Protein AF-A0A0D8Y3D0-F1 (afdb_monomer_lite)

Structure (mmCIF, N/CA/C/O backbone):
data_AF-A0A0D8Y3D0-F1
#
_entry.id   AF-A0A0D8Y3D0-F1
#
loop_
_atom_site.group_PDB
_atom_site.id
_atom_site.type_symbol
_atom_site.label_atom_id
_atom_site.label_alt_id
_atom_site.label_comp_id
_atom_site.label_asym_id
_atom_site.label_entity_id
_atom_site.label_seq_id
_atom_site.pdbx_PDB_ins_code
_atom_site.Cartn_x
_atom_site.Cartn_y
_atom_site.Cartn_z
_atom_site.occupancy
_atom_site.B_iso_or_equiv
_atom_site.auth_seq_id
_atom_site.auth_comp_id
_atom_site.auth_asym_id
_atom_site.auth_atom_id
_atom_site.pdbx_PDB_model_num
ATOM 1 N N . MET A 1 1 ? 14.166 8.887 8.888 1.00 61.22 1 MET A N 1
ATOM 2 C CA . MET A 1 1 ? 14.775 7.920 7.947 1.00 61.22 1 MET A CA 1
ATOM 3 C C . MET A 1 1 ? 14.518 6.537 8.504 1.00 61.22 1 MET A C 1
ATOM 5 O O . MET A 1 1 ? 14.853 6.320 9.662 1.00 61.22 1 MET A O 1
ATOM 9 N N . CYS A 1 2 ? 13.922 5.650 7.712 1.00 71.31 2 CYS A N 1
ATOM 10 C CA . CYS A 1 2 ? 13.641 4.266 8.100 1.00 71.31 2 CYS A CA 1
ATOM 11 C C . CYS A 1 2 ? 14.358 3.316 7.138 1.00 71.31 2 CYS A C 1
ATOM 13 O O . CYS A 1 2 ? 14.435 3.596 5.941 1.00 71.31 2 CYS A O 1
ATOM 15 N N . ALA A 1 3 ? 14.909 2.221 7.666 1.00 76.12 3 ALA A N 1
ATOM 16 C CA . ALA A 1 3 ? 15.622 1.221 6.883 1.00 76.12 3 ALA A CA 1
ATOM 17 C C . ALA A 1 3 ? 15.151 -0.186 7.253 1.00 76.12 3 ALA A C 1
ATOM 19 O O . ALA A 1 3 ? 15.284 -0.598 8.404 1.00 76.12 3 ALA A O 1
ATOM 20 N N . VAL A 1 4 ? 14.630 -0.929 6.277 1.00 79.00 4 VAL A N 1
ATOM 21 C CA . VAL A 1 4 ? 14.193 -2.322 6.451 1.00 79.00 4 VAL A CA 1
ATOM 22 C C . VAL A 1 4 ? 14.622 -3.130 5.236 1.00 79.00 4 VAL A C 1
ATOM 24 O O . VAL A 1 4 ? 14.437 -2.700 4.103 1.00 79.00 4 VAL A O 1
ATOM 27 N N . LEU A 1 5 ? 15.234 -4.297 5.469 1.00 75.81 5 LEU A N 1
ATOM 28 C CA . LEU A 1 5 ? 15.684 -5.223 4.415 1.00 75.81 5 LEU A CA 1
ATOM 29 C C . LEU A 1 5 ? 16.579 -4.574 3.332 1.00 75.81 5 LEU A C 1
ATOM 31 O O . LEU A 1 5 ? 16.571 -4.990 2.178 1.00 75.81 5 LEU A O 1
ATOM 35 N N . GLY A 1 6 ? 17.353 -3.546 3.696 1.00 80.00 6 GLY A N 1
ATOM 36 C CA . GLY A 1 6 ? 18.216 -2.811 2.761 1.00 80.00 6 GLY A CA 1
ATOM 37 C C . GLY A 1 6 ? 17.509 -1.721 1.946 1.00 80.00 6 GLY A C 1
ATOM 38 O O . GLY A 1 6 ? 18.165 -1.031 1.170 1.00 80.00 6 GLY A O 1
ATOM 39 N N . ILE A 1 7 ? 16.205 -1.518 2.144 1.00 79.31 7 ILE A N 1
ATOM 40 C CA . ILE A 1 7 ? 15.454 -0.389 1.588 1.00 79.31 7 ILE A CA 1
ATOM 41 C C . ILE A 1 7 ? 15.580 0.777 2.561 1.00 79.31 7 ILE A C 1
ATOM 43 O O . ILE A 1 7 ? 15.147 0.672 3.707 1.00 79.31 7 ILE A O 1
ATOM 47 N N . LEU A 1 8 ? 16.178 1.879 2.107 1.00 84.25 8 LEU A N 1
ATOM 48 C CA . LEU A 1 8 ? 16.307 3.117 2.869 1.00 84.25 8 LEU A CA 1
ATOM 49 C C . LEU A 1 8 ? 15.296 4.137 2.352 1.00 84.25 8 LEU A C 1
ATOM 51 O O . LEU A 1 8 ? 15.381 4.562 1.200 1.00 84.25 8 LEU A O 1
ATOM 55 N N . VAL A 1 9 ? 14.384 4.568 3.220 1.00 83.06 9 VAL A N 1
ATOM 56 C CA . VAL A 1 9 ? 13.397 5.596 2.888 1.00 83.06 9 VAL A CA 1
ATOM 57 C C . VAL A 1 9 ? 13.765 6.909 3.572 1.00 83.06 9 VAL A C 1
ATOM 59 O O . VAL A 1 9 ? 13.920 6.994 4.800 1.00 83.06 9 VAL A O 1
ATOM 62 N N . LYS A 1 10 ? 13.916 7.952 2.754 1.00 84.38 10 LYS A N 1
ATOM 63 C CA . LYS A 1 10 ? 14.131 9.331 3.191 1.00 84.38 10 LYS A CA 1
ATOM 64 C C . LYS A 1 10 ? 12.858 10.127 2.928 1.00 84.38 10 LYS A C 1
ATOM 66 O O . LYS A 1 10 ? 12.375 10.158 1.805 1.00 84.38 10 LYS A O 1
ATOM 71 N N . ASN A 1 11 ? 12.347 10.771 3.970 1.00 79.81 11 ASN A N 1
ATOM 72 C CA . ASN A 1 11 ? 11.279 11.756 3.857 1.00 79.81 11 ASN A CA 1
ATOM 73 C C . ASN A 1 11 ? 11.923 13.152 3.885 1.00 79.81 11 ASN A C 1
ATOM 75 O O . ASN A 1 11 ? 12.751 13.412 4.760 1.00 79.81 11 ASN A O 1
ATOM 79 N N . GLU A 1 12 ? 11.601 13.999 2.907 1.00 76.62 12 GLU A N 1
ATOM 80 C CA . GLU A 1 12 ? 12.132 15.367 2.768 1.00 76.62 12 GLU A CA 1
ATOM 81 C C . GLU A 1 12 ? 11.058 16.461 2.960 1.00 76.62 12 GLU A C 1
ATOM 83 O O . GLU A 1 12 ? 11.361 17.638 2.786 1.00 76.62 12 GLU A O 1
ATOM 88 N N . GLY A 1 13 ? 9.825 16.103 3.343 1.00 68.19 13 GLY A N 1
ATOM 89 C CA . GLY A 1 13 ? 8.780 17.059 3.742 1.00 68.19 13 GLY A CA 1
ATOM 90 C C . GLY A 1 13 ? 8.824 17.402 5.237 1.00 68.19 13 GLY A C 1
ATOM 91 O O . GLY A 1 13 ? 9.505 16.712 6.002 1.00 68.19 13 GLY A O 1
ATOM 92 N N . GLU A 1 14 ? 8.083 18.440 5.672 1.00 58.44 14 GLU A N 1
ATOM 93 C CA . GLU A 1 14 ? 7.730 18.583 7.099 1.00 58.44 14 GLU A CA 1
ATOM 94 C C . GLU A 1 14 ? 7.248 17.218 7.584 1.00 58.44 14 GLU A C 1
ATOM 96 O O . GLU A 1 14 ? 6.444 16.590 6.896 1.00 58.44 14 GLU A O 1
ATOM 101 N N . SER A 1 15 ? 7.813 16.717 8.687 1.00 55.66 15 SER A N 1
ATOM 102 C CA . SER A 1 15 ? 7.577 15.352 9.156 1.00 55.66 15 SER A CA 1
ATOM 103 C C . SER A 1 15 ? 6.093 15.020 9.052 1.00 55.66 15 SER A C 1
ATOM 105 O O . SER A 1 15 ? 5.292 15.609 9.772 1.00 55.66 15 SER A O 1
ATOM 107 N N . ASN A 1 16 ? 5.728 14.110 8.147 1.00 55.91 16 ASN A N 1
ATOM 108 C CA . ASN A 1 16 ? 4.337 13.697 7.943 1.00 55.91 16 ASN A CA 1
ATOM 109 C C . ASN A 1 16 ? 3.704 13.224 9.267 1.00 55.91 16 ASN A C 1
ATOM 111 O O . ASN A 1 16 ? 2.527 13.469 9.498 1.00 55.91 16 ASN A O 1
ATOM 115 N N . PHE A 1 17 ? 4.524 12.725 10.197 1.00 53.47 17 PHE A N 1
ATOM 116 C CA . PHE A 1 17 ? 4.186 12.505 11.601 1.00 53.47 17 PHE A CA 1
ATOM 117 C C . PHE A 1 17 ? 3.599 13.744 12.313 1.00 53.47 17 PHE A C 1
ATOM 119 O O . PHE A 1 17 ? 2.579 13.654 12.987 1.00 53.47 17 PHE A O 1
ATOM 126 N N . GLU A 1 18 ? 4.193 14.929 12.145 1.00 53.62 18 GLU A N 1
ATOM 127 C CA . GLU A 1 18 ? 3.657 16.196 12.665 1.00 53.62 18 GLU A CA 1
ATOM 128 C C . GLU A 1 18 ? 2.429 16.675 11.870 1.00 53.62 18 GLU A C 1
ATOM 130 O O . GLU A 1 18 ? 1.488 17.207 12.460 1.00 53.62 18 GLU A O 1
ATOM 135 N N . PHE A 1 19 ? 2.376 16.430 10.557 1.00 55.94 19 PHE A N 1
ATOM 136 C CA . PHE A 1 19 ? 1.195 16.717 9.734 1.00 55.94 19 PHE A CA 1
ATOM 137 C C . PHE A 1 19 ? -0.020 15.853 10.125 1.00 55.94 19 PHE A C 1
ATOM 139 O O . PHE A 1 19 ? -1.135 16.371 10.187 1.00 55.94 19 PHE A O 1
ATOM 146 N N . MET A 1 20 ? 0.182 14.575 10.460 1.00 52.69 20 MET A N 1
ATOM 147 C CA . MET A 1 20 ? -0.847 13.663 10.977 1.00 52.69 20 MET A CA 1
ATOM 148 C C . MET A 1 20 ? -1.247 13.988 12.418 1.00 52.69 20 MET A C 1
ATOM 150 O O . MET A 1 20 ? -2.437 13.990 12.721 1.00 52.69 20 MET A O 1
ATOM 154 N N . LEU A 1 21 ? -0.300 14.354 13.293 1.00 52.81 21 LEU A N 1
ATOM 155 C CA . LEU A 1 21 ? -0.627 14.883 14.627 1.00 52.81 21 LEU A CA 1
ATOM 156 C C . LEU A 1 21 ? -1.493 16.152 14.544 1.00 52.81 21 LEU A C 1
ATOM 158 O O . LEU A 1 21 ? -2.334 16.386 15.411 1.00 52.81 21 LEU A O 1
ATOM 162 N N . ARG A 1 22 ? -1.307 16.966 13.497 1.00 52.44 22 ARG A N 1
ATOM 163 C CA . ARG A 1 22 ? -2.124 18.158 13.212 1.00 52.44 22 ARG A CA 1
ATOM 164 C C . ARG A 1 22 ? -3.421 17.848 12.457 1.00 52.44 22 ARG A C 1
ATOM 166 O O . ARG A 1 22 ? -4.353 18.645 12.529 1.00 52.44 22 ARG A O 1
ATOM 173 N N . SER A 1 23 ? -3.493 16.709 11.769 1.00 56.72 23 SER A N 1
ATOM 174 C CA . SER A 1 23 ? -4.619 16.293 10.927 1.00 56.72 23 SER A CA 1
ATOM 175 C C . SER A 1 23 ? -5.114 14.899 11.340 1.00 56.72 23 SER A C 1
ATOM 177 O O . SER A 1 23 ? -4.917 13.937 10.601 1.00 56.72 23 SER A O 1
ATOM 179 N N . PRO A 1 24 ? -5.805 14.765 12.488 1.00 60.00 24 PRO A N 1
ATOM 180 C CA . PRO A 1 24 ? -6.277 13.472 13.001 1.00 60.00 24 PRO A CA 1
ATOM 181 C C . PRO A 1 24 ? -7.347 12.788 12.126 1.00 60.00 24 PRO A C 1
ATOM 183 O O . PRO A 1 24 ? -7.797 11.702 12.456 1.00 60.00 24 PRO A O 1
ATOM 186 N N . ASN A 1 25 ? -7.764 13.412 11.019 1.00 64.44 25 ASN A N 1
ATOM 187 C CA . ASN A 1 25 ? -8.830 12.932 10.135 1.00 64.44 25 ASN A CA 1
ATOM 188 C C . ASN A 1 25 ? -8.318 12.527 8.739 1.00 64.44 25 ASN A C 1
ATOM 190 O O . ASN A 1 25 ? -9.083 12.559 7.773 1.00 64.44 25 ASN A O 1
ATOM 194 N N . VAL A 1 26 ? -7.026 12.212 8.581 1.00 67.81 26 VAL A N 1
ATOM 195 C CA . VAL A 1 26 ? -6.516 11.718 7.292 1.00 67.81 26 VAL A CA 1
ATOM 196 C C . VAL A 1 26 ? -6.952 10.270 7.116 1.00 67.81 26 VAL A C 1
ATOM 198 O O . VAL A 1 26 ? -6.410 9.361 7.730 1.00 67.81 26 VAL A O 1
ATOM 201 N N . SER A 1 27 ? -7.943 10.064 6.255 1.00 75.81 27 SER A N 1
ATOM 202 C CA . SER A 1 27 ? -8.520 8.749 5.987 1.00 75.81 27 SER A CA 1
ATOM 203 C C . SER A 1 27 ? -7.848 8.028 4.811 1.00 75.81 27 SER A C 1
ATOM 205 O O . SER A 1 27 ? -7.846 6.801 4.751 1.00 75.81 27 SER A O 1
ATOM 207 N N . ILE A 1 28 ? -7.245 8.757 3.866 1.00 82.12 28 ILE A N 1
ATOM 208 C CA . ILE A 1 28 ? -6.678 8.176 2.641 1.00 82.12 28 ILE A CA 1
ATOM 209 C C . ILE A 1 28 ? -5.315 8.798 2.339 1.00 82.12 28 ILE A C 1
ATOM 211 O O . ILE A 1 28 ? -5.179 10.021 2.291 1.00 82.12 28 ILE A O 1
ATOM 215 N N . ILE A 1 29 ? -4.323 7.947 2.077 1.00 84.31 29 ILE A N 1
ATOM 216 C CA . ILE A 1 29 ? -3.012 8.341 1.552 1.00 84.31 29 ILE A CA 1
ATOM 217 C C . ILE A 1 29 ? -2.991 8.029 0.058 1.00 84.31 29 ILE A C 1
ATOM 219 O O . ILE A 1 29 ? -3.208 6.890 -0.347 1.00 84.31 29 ILE A O 1
ATOM 223 N N . CYS A 1 30 ? -2.704 9.035 -0.765 1.00 83.94 30 CYS A N 1
ATOM 224 C CA . CYS A 1 30 ? -2.572 8.877 -2.211 1.00 83.94 30 CYS A CA 1
ATOM 225 C C . CYS A 1 30 ? -1.099 8.947 -2.611 1.00 83.94 30 CYS A C 1
ATOM 227 O O . CYS A 1 30 ? -0.442 9.957 -2.358 1.00 83.94 30 CYS A O 1
ATOM 229 N N . ALA A 1 31 ? -0.601 7.908 -3.277 1.00 83.94 31 ALA A N 1
ATOM 230 C CA . ALA A 1 31 ? 0.767 7.853 -3.782 1.00 83.94 31 ALA A CA 1
ATOM 231 C C . ALA A 1 31 ? 0.802 7.430 -5.255 1.00 83.94 31 ALA A C 1
ATOM 233 O O . ALA A 1 31 ? -0.119 6.789 -5.765 1.00 83.94 31 ALA A O 1
ATOM 234 N N . ASN A 1 32 ? 1.876 7.798 -5.947 1.00 84.25 32 ASN A N 1
ATOM 235 C CA . ASN A 1 32 ? 2.190 7.251 -7.261 1.00 84.25 32 ASN A CA 1
ATOM 236 C C . ASN A 1 32 ? 2.599 5.775 -7.146 1.00 84.25 32 ASN A C 1
ATOM 238 O O . ASN A 1 32 ? 3.081 5.346 -6.099 1.00 84.25 32 ASN A O 1
ATOM 242 N N . HIS A 1 33 ? 2.414 5.005 -8.221 1.00 84.25 33 HIS A N 1
ATOM 243 C CA . HIS A 1 33 ? 2.736 3.575 -8.234 1.00 84.25 33 HIS A CA 1
ATOM 244 C C . HIS A 1 33 ? 3.786 3.244 -9.291 1.00 84.25 33 HIS A C 1
ATOM 246 O O . HIS A 1 33 ? 3.469 2.947 -10.437 1.00 84.25 33 HIS A O 1
ATOM 252 N N . VAL A 1 34 ? 5.056 3.310 -8.911 1.00 83.44 34 VAL A N 1
ATOM 253 C CA . VAL A 1 34 ? 6.224 3.017 -9.751 1.00 83.44 34 VAL A CA 1
ATOM 254 C C . VAL A 1 34 ? 6.736 1.593 -9.531 1.00 83.44 34 VAL A C 1
ATOM 256 O O . VAL A 1 34 ? 7.333 0.995 -10.428 1.00 83.44 34 VAL A O 1
ATOM 259 N N . SER A 1 35 ? 6.514 1.017 -8.350 1.00 81.50 35 SER A N 1
ATOM 260 C CA . SER A 1 35 ? 6.981 -0.325 -8.024 1.00 81.50 35 SER A CA 1
ATOM 261 C C . SER A 1 35 ? 6.113 -1.029 -6.982 1.00 81.50 35 SER A C 1
ATOM 263 O O . SER A 1 35 ? 5.404 -0.412 -6.192 1.00 81.50 35 SER A O 1
ATOM 265 N N . VAL A 1 36 ? 6.229 -2.358 -6.916 1.00 77.94 36 VAL A N 1
ATOM 266 C CA . VAL A 1 36 ? 5.608 -3.156 -5.842 1.00 77.94 36 VAL A CA 1
ATOM 267 C C . VAL A 1 36 ? 6.182 -2.784 -4.465 1.00 77.94 36 VAL A C 1
ATOM 269 O O . VAL A 1 36 ? 5.507 -2.937 -3.451 1.00 77.94 36 VAL A O 1
ATOM 272 N N . LEU A 1 37 ? 7.412 -2.257 -4.414 1.00 80.75 37 LEU A N 1
ATOM 273 C CA . LEU A 1 37 ? 8.052 -1.832 -3.169 1.00 80.75 37 LEU A CA 1
ATOM 274 C C . LEU A 1 37 ? 7.479 -0.523 -2.620 1.00 80.75 37 LEU A C 1
ATOM 276 O O . LEU A 1 37 ? 7.750 -0.203 -1.466 1.00 80.75 37 LEU A O 1
ATOM 280 N N . ASP A 1 38 ? 6.664 0.203 -3.387 1.00 82.69 38 ASP A N 1
ATOM 281 C CA . ASP A 1 38 ? 6.073 1.468 -2.942 1.00 82.69 38 ASP A CA 1
ATOM 282 C C . ASP A 1 38 ? 5.148 1.257 -1.740 1.00 82.69 38 ASP A C 1
ATOM 284 O O . ASP A 1 38 ? 5.121 2.081 -0.833 1.00 82.69 38 ASP A O 1
ATOM 288 N N . HIS A 1 39 ? 4.461 0.109 -1.687 1.00 82.75 39 HIS A N 1
ATOM 289 C CA . HIS A 1 39 ? 3.675 -0.302 -0.524 1.00 82.75 39 HIS A CA 1
ATOM 290 C C . HIS A 1 39 ? 4.524 -0.317 0.754 1.00 82.75 39 HIS A C 1
ATOM 292 O O . HIS A 1 39 ? 4.139 0.263 1.763 1.00 82.75 39 HIS A O 1
ATOM 298 N N . LEU A 1 40 ? 5.706 -0.940 0.689 1.00 82.81 40 LEU A N 1
ATOM 299 C CA . LEU A 1 40 ? 6.628 -1.032 1.819 1.00 82.81 40 LEU A CA 1
ATOM 300 C C . LEU A 1 40 ? 7.289 0.318 2.112 1.00 82.81 40 LEU A C 1
ATOM 302 O O . LEU A 1 40 ? 7.477 0.675 3.267 1.00 82.81 40 LEU A O 1
ATOM 306 N N . ALA A 1 41 ? 7.639 1.087 1.082 1.00 84.31 41 ALA A N 1
ATOM 307 C CA . ALA A 1 41 ? 8.272 2.386 1.263 1.00 84.31 41 ALA A CA 1
ATOM 308 C C . ALA A 1 41 ? 7.358 3.374 2.003 1.00 84.31 41 ALA A C 1
ATOM 310 O O . ALA A 1 41 ? 7.838 4.104 2.868 1.00 84.31 41 ALA A O 1
ATOM 311 N N . VAL A 1 42 ? 6.059 3.377 1.681 1.00 84.75 42 VAL A N 1
ATOM 312 C CA . VAL A 1 42 ? 5.073 4.228 2.356 1.00 84.75 42 VAL A CA 1
ATOM 313 C C . VAL A 1 42 ? 4.808 3.730 3.773 1.00 84.75 42 VAL A C 1
ATOM 315 O O . VAL A 1 42 ? 4.916 4.532 4.693 1.00 84.75 42 VAL A O 1
ATOM 318 N N . ASP A 1 43 ? 4.576 2.428 3.967 1.00 83.12 43 ASP A N 1
ATOM 319 C CA . ASP A 1 43 ? 4.314 1.837 5.291 1.00 83.12 43 ASP A CA 1
ATOM 320 C C . ASP A 1 43 ? 5.465 2.059 6.296 1.00 83.12 43 ASP A C 1
ATOM 322 O O . ASP A 1 43 ? 5.249 2.277 7.486 1.00 83.12 43 ASP A O 1
ATOM 326 N N . LEU A 1 44 ? 6.714 2.097 5.8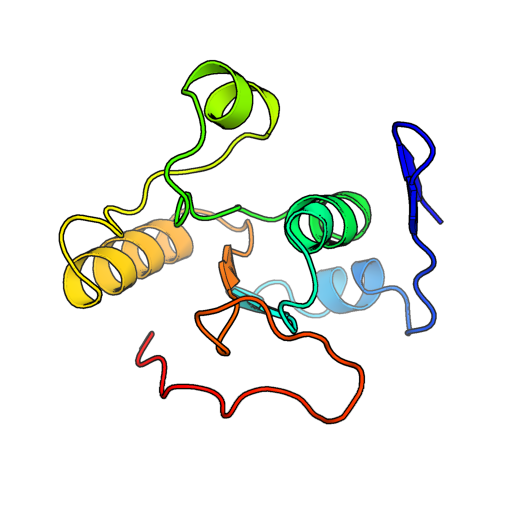14 1.00 81.62 44 LEU A N 1
ATOM 327 C CA . LEU A 1 44 ? 7.891 2.397 6.641 1.00 81.62 44 LEU A CA 1
ATOM 328 C C . LEU A 1 44 ? 7.974 3.849 7.123 1.00 81.62 44 LEU A C 1
ATOM 330 O O . LEU A 1 44 ? 8.717 4.132 8.068 1.00 81.62 44 LEU A O 1
ATOM 334 N N . VAL A 1 45 ? 7.310 4.773 6.433 1.00 81.00 45 VAL A N 1
ATOM 335 C CA . VAL A 1 45 ? 7.295 6.196 6.792 1.00 81.00 45 VAL A CA 1
ATOM 336 C C . VAL A 1 45 ? 6.031 6.524 7.565 1.00 81.00 45 VAL A C 1
ATOM 338 O O . VAL A 1 45 ? 6.126 7.189 8.590 1.00 81.00 45 VAL A O 1
ATOM 341 N N . GLU A 1 46 ? 4.886 6.041 7.084 1.00 79.00 46 GLU A N 1
ATOM 342 C CA . GLU A 1 46 ? 3.574 6.236 7.684 1.00 79.00 46 GLU A CA 1
ATOM 343 C C . GLU A 1 46 ? 2.826 4.899 7.769 1.00 79.00 46 GLU A C 1
ATOM 345 O O . GLU A 1 46 ? 2.508 4.320 6.724 1.00 79.00 46 GLU A O 1
ATOM 350 N N . PRO A 1 47 ? 2.504 4.422 8.987 1.00 79.38 47 PRO A N 1
ATOM 351 C CA . PRO A 1 47 ? 1.712 3.215 9.170 1.00 79.38 47 PRO A CA 1
ATOM 352 C C . PRO A 1 47 ? 0.373 3.350 8.449 1.00 79.38 47 PRO A C 1
ATOM 354 O O . PRO A 1 47 ? -0.433 4.229 8.766 1.00 79.38 47 PRO A O 1
ATOM 357 N N . CYS A 1 48 ? 0.128 2.485 7.472 1.00 82.06 48 CYS A N 1
ATOM 358 C CA . CYS A 1 48 ? -1.072 2.566 6.655 1.00 82.06 48 CYS A CA 1
ATOM 359 C C . CYS A 1 48 ? -1.615 1.186 6.314 1.00 82.06 48 CYS A C 1
ATOM 361 O O . CYS A 1 48 ? -0.938 0.162 6.358 1.00 82.06 48 CYS A O 1
ATOM 363 N N . VAL A 1 49 ? -2.893 1.160 5.969 1.00 84.88 49 VAL A N 1
ATOM 364 C CA . VAL A 1 49 ? -3.560 -0.060 5.556 1.00 84.88 49 VAL A CA 1
ATOM 365 C C . VAL A 1 49 ? -3.333 -0.263 4.074 1.00 84.88 49 VAL A C 1
ATOM 367 O O . VAL A 1 49 ? -3.731 0.555 3.241 1.00 84.88 49 VAL A O 1
ATOM 370 N N . LEU A 1 50 ? -2.716 -1.395 3.755 1.00 81.50 50 LEU A N 1
ATOM 371 C CA . LEU A 1 50 ? -2.421 -1.803 2.395 1.00 81.50 50 LEU A CA 1
ATOM 372 C C . LEU A 1 50 ? -3.601 -2.621 1.844 1.00 81.50 50 LEU A C 1
ATOM 374 O O . LEU A 1 50 ? -3.815 -3.759 2.280 1.00 81.50 50 LEU A O 1
ATOM 378 N N . PRO A 1 51 ? -4.386 -2.094 0.886 1.00 76.56 51 PRO A N 1
ATOM 379 C CA . PRO A 1 51 ? -5.416 -2.891 0.244 1.00 76.56 51 PRO A CA 1
ATOM 380 C C . PRO A 1 51 ? -4.766 -3.995 -0.598 1.00 76.56 51 PRO A C 1
ATOM 382 O O . PRO A 1 51 ? -3.862 -3.752 -1.399 1.00 76.56 51 PRO A O 1
ATOM 385 N N . SER A 1 52 ? -5.241 -5.228 -0.438 1.00 72.12 52 SER A N 1
ATOM 386 C CA . SER A 1 52 ? -4.822 -6.383 -1.236 1.00 72.12 52 SER A CA 1
ATOM 387 C C . SER A 1 52 ? -5.414 -6.293 -2.646 1.00 72.12 52 SER A C 1
ATOM 389 O O . SER A 1 52 ? -6.369 -6.991 -2.976 1.00 72.12 52 SER A O 1
ATOM 391 N N . VAL A 1 53 ? -4.869 -5.411 -3.485 1.00 65.19 53 VAL A N 1
ATOM 392 C CA . VAL A 1 53 ? -5.275 -5.276 -4.900 1.00 65.19 53 VAL A CA 1
ATOM 393 C C . VAL A 1 53 ? -4.569 -6.312 -5.787 1.00 65.19 53 VAL A C 1
ATOM 395 O O . VAL A 1 53 ? -5.039 -6.637 -6.875 1.00 65.19 53 VAL A O 1
ATOM 398 N N . TRP A 1 54 ? -3.451 -6.860 -5.308 1.00 62.31 54 TRP A N 1
ATOM 399 C CA . TRP A 1 54 ? -2.632 -7.840 -6.016 1.00 62.31 54 TRP A CA 1
ATOM 400 C C . TRP A 1 54 ? -2.985 -9.276 -5.620 1.00 62.31 54 TRP A C 1
ATOM 402 O O . TRP A 1 54 ? -3.347 -9.545 -4.473 1.00 62.31 54 TRP A O 1
ATOM 412 N N . ASP A 1 55 ? -2.805 -10.216 -6.551 1.00 62.66 55 ASP A N 1
ATOM 413 C CA . ASP A 1 55 ? -2.901 -11.656 -6.277 1.00 62.66 55 ASP A CA 1
ATOM 414 C C . ASP A 1 55 ? -1.590 -12.155 -5.644 1.00 62.66 55 ASP A C 1
ATOM 416 O O . ASP A 1 55 ? -0.815 -12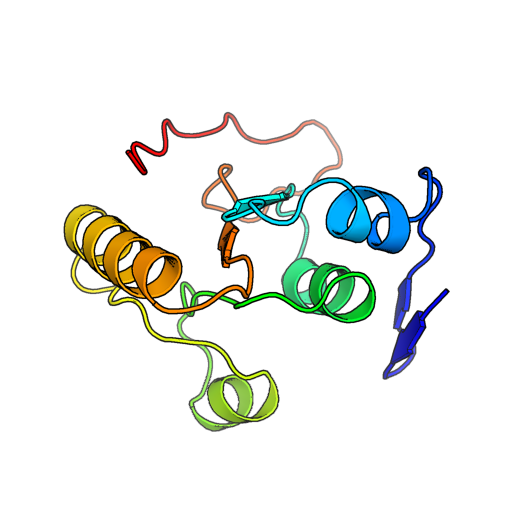.912 -6.229 1.00 62.66 55 ASP A O 1
ATOM 420 N N . ILE A 1 56 ? -1.282 -11.627 -4.458 1.00 67.25 56 ILE A N 1
ATOM 421 C CA . ILE A 1 56 ? -0.105 -12.017 -3.682 1.00 67.25 56 ILE A CA 1
ATOM 422 C C . ILE A 1 56 ? -0.377 -13.317 -2.911 1.00 67.25 56 ILE A C 1
ATOM 424 O O . ILE A 1 56 ? -1.463 -13.487 -2.350 1.00 67.25 56 ILE A O 1
ATOM 428 N N . PRO A 1 57 ? 0.613 -14.227 -2.817 1.00 73.81 57 PRO A N 1
ATOM 429 C CA . PRO A 1 57 ? 0.518 -15.417 -1.980 1.00 73.81 57 PRO A CA 1
ATOM 430 C C . PRO A 1 57 ? 0.067 -15.084 -0.553 1.00 73.81 57 PRO A C 1
ATOM 432 O O . PRO A 1 57 ? 0.519 -14.108 0.047 1.00 73.81 57 PRO A O 1
ATOM 435 N N . SER A 1 58 ? -0.778 -15.938 0.022 1.00 74.06 58 SER A N 1
ATOM 436 C CA . SER A 1 58 ? -1.398 -15.741 1.342 1.00 74.06 58 SER A CA 1
ATOM 437 C C . SER A 1 58 ? -0.394 -15.509 2.477 1.00 74.06 58 SER A C 1
ATOM 439 O O . SER A 1 58 ? -0.685 -14.751 3.400 1.00 74.06 58 SER A O 1
ATOM 441 N N . VAL A 1 59 ? 0.803 -16.095 2.385 1.00 74.19 59 VAL A N 1
ATOM 442 C CA . VAL A 1 59 ? 1.901 -15.878 3.343 1.00 74.19 59 VAL A CA 1
ATOM 443 C C . VAL A 1 59 ? 2.403 -14.434 3.294 1.00 74.19 59 VAL A C 1
ATOM 445 O O . VAL A 1 59 ? 2.524 -13.794 4.331 1.00 74.19 59 VAL A O 1
ATOM 448 N N . ILE A 1 60 ? 2.634 -13.896 2.094 1.00 70.88 60 ILE A N 1
ATOM 449 C CA . ILE A 1 60 ? 3.087 -12.512 1.895 1.00 70.88 60 ILE A CA 1
ATOM 450 C C . ILE A 1 60 ? 2.000 -11.546 2.369 1.00 70.88 60 ILE A C 1
ATOM 452 O O . ILE A 1 60 ? 2.288 -10.596 3.092 1.00 70.88 60 ILE A O 1
ATOM 456 N N . ARG A 1 61 ? 0.737 -11.837 2.034 1.00 72.50 61 ARG A N 1
ATOM 457 C CA . ARG A 1 61 ? -0.417 -11.053 2.488 1.00 72.50 61 ARG A CA 1
ATOM 458 C C . ARG A 1 61 ? -0.460 -10.930 4.014 1.00 72.50 61 ARG A C 1
ATOM 460 O O . ARG A 1 61 ? -0.667 -9.837 4.527 1.00 72.50 61 ARG A O 1
ATOM 467 N N . TRP A 1 62 ? -0.230 -12.036 4.725 1.00 72.12 62 TRP A N 1
ATOM 468 C CA . TRP A 1 62 ? -0.189 -12.067 6.188 1.00 72.12 62 TRP A CA 1
ATOM 469 C C . TRP A 1 62 ? 1.035 -11.339 6.758 1.00 72.12 62 TRP A C 1
ATOM 471 O O . TRP A 1 62 ? 0.877 -10.526 7.664 1.00 72.12 62 TRP A O 1
ATOM 481 N N . CYS A 1 63 ? 2.232 -11.571 6.206 1.00 71.62 63 CYS A N 1
ATOM 482 C CA . CYS A 1 63 ? 3.470 -10.950 6.688 1.00 71.62 63 CYS A CA 1
ATOM 483 C C . CYS A 1 63 ? 3.447 -9.417 6.624 1.00 71.62 63 CYS A C 1
ATOM 485 O O . CYS A 1 63 ? 4.023 -8.772 7.492 1.00 71.62 63 CYS A O 1
ATOM 487 N N . PHE A 1 64 ? 2.797 -8.848 5.609 1.00 71.44 64 PHE A N 1
ATOM 488 C CA . PHE A 1 64 ? 2.728 -7.400 5.394 1.00 71.44 64 PHE A CA 1
ATOM 489 C C . PHE A 1 64 ? 1.386 -6.782 5.821 1.00 71.44 64 PHE A C 1
ATOM 491 O O . PHE A 1 64 ? 1.146 -5.612 5.551 1.00 71.44 64 PHE A O 1
ATOM 498 N N . GLY A 1 65 ? 0.488 -7.550 6.450 1.00 72.94 65 GLY A N 1
ATOM 499 C CA . GLY A 1 65 ? -0.775 -7.015 6.973 1.00 72.94 65 GLY A CA 1
ATOM 500 C C . GLY A 1 65 ? -1.756 -6.505 5.909 1.00 72.94 65 GLY A C 1
ATOM 501 O O . GLY A 1 65 ? -2.594 -5.656 6.207 1.00 72.94 65 GLY A O 1
ATOM 502 N N . TYR A 1 66 ? -1.682 -7.010 4.674 1.00 79.44 66 TYR A N 1
ATOM 503 C CA . TYR A 1 66 ? -2.596 -6.601 3.606 1.00 79.44 66 TYR A CA 1
ATOM 504 C C . TYR A 1 66 ? -4.038 -7.004 3.932 1.00 79.44 66 TYR A C 1
ATOM 506 O O . TYR A 1 66 ? -4.334 -8.171 4.213 1.00 79.44 66 TYR A O 1
ATOM 514 N N . LEU A 1 67 ? -4.949 -6.042 3.810 1.00 78.81 67 LEU A N 1
ATOM 515 C CA . LEU A 1 67 ? -6.378 -6.227 4.037 1.00 78.81 67 LEU A CA 1
ATOM 516 C C . LEU A 1 67 ? -7.108 -6.414 2.707 1.00 78.81 67 LEU A C 1
ATOM 518 O O . LEU A 1 67 ? -6.946 -5.645 1.760 1.00 78.81 67 LEU A O 1
ATOM 522 N N . ASP A 1 68 ? -7.917 -7.466 2.625 1.00 79.25 68 ASP A N 1
ATOM 523 C CA . ASP A 1 68 ? -8.715 -7.753 1.439 1.00 79.25 68 ASP A CA 1
ATOM 524 C C . ASP A 1 68 ? -10.043 -6.996 1.491 1.00 79.25 68 ASP A C 1
ATOM 526 O O . ASP A 1 68 ? -10.997 -7.391 2.164 1.00 79.25 68 ASP A O 1
ATOM 530 N N . PHE A 1 69 ? -10.102 -5.892 0.754 1.00 78.75 69 PHE A N 1
ATOM 531 C CA . PHE A 1 69 ? -11.313 -5.092 0.615 1.00 78.75 69 PHE A CA 1
ATOM 532 C C . PHE A 1 69 ? -12.218 -5.566 -0.530 1.00 78.75 69 PHE A C 1
ATOM 534 O O . PHE A 1 69 ? -13.107 -4.830 -0.942 1.00 78.75 69 PHE A O 1
ATOM 541 N N . GLY A 1 70 ? -12.039 -6.783 -1.054 1.00 73.62 70 GLY A N 1
ATOM 542 C CA . GLY A 1 70 ? -12.893 -7.285 -2.131 1.00 73.62 70 GLY A CA 1
ATOM 543 C C . GLY A 1 70 ? -12.631 -6.577 -3.457 1.00 73.62 70 GLY A C 1
ATOM 544 O O . GLY A 1 70 ? -13.538 -6.416 -4.266 1.00 73.62 70 GLY A O 1
ATOM 545 N N . ALA A 1 71 ? -11.380 -6.181 -3.723 1.00 72.38 71 ALA A N 1
ATOM 546 C CA . ALA A 1 71 ? -10.994 -5.611 -5.018 1.00 72.38 71 ALA A CA 1
ATOM 547 C C . ALA A 1 71 ? -11.347 -6.545 -6.199 1.00 72.38 71 ALA A C 1
ATOM 549 O O . ALA A 1 71 ? -11.587 -6.075 -7.310 1.00 72.38 71 ALA A O 1
ATOM 550 N N . ARG A 1 72 ? -11.431 -7.860 -5.938 1.00 72.12 72 ARG A N 1
ATOM 551 C CA . ARG A 1 72 ? -11.867 -8.903 -6.884 1.00 72.12 72 ARG A CA 1
ATOM 552 C C . ARG A 1 72 ? -13.378 -8.889 -7.149 1.00 72.12 72 ARG A C 1
ATOM 554 O O . ARG A 1 72 ? -13.790 -9.241 -8.248 1.00 72.12 72 ARG A O 1
ATOM 561 N N . ASP A 1 73 ? -14.174 -8.470 -6.166 1.00 76.56 73 ASP A N 1
ATOM 562 C CA . ASP A 1 73 ? -15.641 -8.411 -6.238 1.00 76.56 73 ASP A CA 1
ATOM 563 C C . ASP A 1 73 ? -16.119 -7.174 -7.028 1.00 76.56 73 ASP A C 1
ATOM 565 O O . ASP A 1 73 ? -17.249 -7.124 -7.513 1.00 76.56 73 ASP A O 1
ATOM 569 N N . GLY A 1 74 ? -15.239 -6.180 -7.194 1.00 76.44 74 GLY A N 1
ATOM 570 C CA . GLY A 1 74 ? -15.441 -5.000 -8.029 1.00 76.44 74 GLY A CA 1
ATOM 571 C C . GLY A 1 74 ? -15.137 -3.689 -7.305 1.00 76.44 74 GLY A C 1
ATOM 572 O O . GLY A 1 74 ? -15.095 -3.613 -6.079 1.00 76.44 74 GLY A O 1
ATOM 573 N N . HIS A 1 75 ? -14.962 -2.613 -8.080 1.00 76.06 75 HIS A N 1
ATOM 574 C CA . HIS A 1 75 ? -14.625 -1.288 -7.544 1.00 76.06 75 HIS A CA 1
ATOM 575 C C . HIS A 1 75 ? -15.678 -0.756 -6.556 1.00 76.06 75 HIS A C 1
ATOM 577 O O . HIS A 1 75 ? -15.328 -0.119 -5.571 1.00 76.06 75 HIS A O 1
ATOM 583 N N . ALA A 1 76 ? -16.964 -1.032 -6.790 1.00 79.62 76 ALA A N 1
ATOM 584 C CA . ALA A 1 76 ? -18.033 -0.586 -5.895 1.00 79.62 76 ALA A CA 1
ATOM 585 C C . ALA A 1 76 ? -17.941 -1.237 -4.503 1.00 79.62 76 ALA A C 1
ATOM 587 O O . ALA A 1 76 ? -18.106 -0.553 -3.496 1.00 79.62 76 ALA A O 1
ATOM 588 N N . GLU A 1 77 ? -17.629 -2.535 -4.440 1.00 81.69 77 GLU A N 1
ATOM 589 C CA . GLU A 1 77 ? -17.479 -3.249 -3.168 1.00 81.69 77 GLU A CA 1
ATOM 590 C C . GLU A 1 77 ? -16.195 -2.835 -2.442 1.00 81.69 77 GLU A C 1
ATOM 592 O O . GLU A 1 77 ? -16.218 -2.640 -1.227 1.00 81.69 77 GLU A O 1
ATOM 597 N N . LEU A 1 78 ? -15.113 -2.592 -3.193 1.00 81.88 78 LEU A N 1
ATOM 598 C CA . LEU A 1 78 ? -13.875 -2.010 -2.673 1.00 81.88 78 LEU A CA 1
ATOM 599 C C . LEU A 1 78 ? -14.137 -0.674 -1.969 1.00 81.88 78 LEU A C 1
ATOM 601 O O . LEU A 1 78 ? -13.777 -0.514 -0.805 1.00 81.88 78 LEU A O 1
ATOM 605 N N . VAL A 1 79 ? -14.806 0.264 -2.646 1.00 82.12 79 VAL A N 1
ATOM 606 C CA . VAL A 1 79 ? -15.154 1.576 -2.076 1.00 82.12 79 VAL A CA 1
ATOM 607 C C . VAL A 1 79 ? -16.024 1.416 -0.831 1.00 82.12 79 VAL A C 1
ATOM 609 O O . VAL A 1 79 ? -15.758 2.052 0.187 1.00 82.12 79 VAL A O 1
ATOM 612 N N . ARG A 1 80 ? -17.035 0.540 -0.884 1.00 85.25 80 ARG A N 1
ATOM 613 C CA . ARG A 1 80 ? -17.952 0.305 0.235 1.00 85.25 80 ARG A CA 1
ATOM 614 C C . ARG A 1 80 ? -17.218 -0.217 1.472 1.00 85.25 80 ARG A C 1
ATOM 616 O O . ARG A 1 80 ? -17.397 0.328 2.556 1.00 85.25 80 ARG A O 1
ATOM 623 N N . ARG A 1 81 ? -16.365 -1.238 1.323 1.00 85.50 81 ARG A N 1
ATOM 624 C CA . ARG A 1 81 ? -15.608 -1.815 2.449 1.00 85.50 81 ARG A CA 1
ATOM 625 C C . ARG A 1 81 ? -14.535 -0.871 2.981 1.00 85.50 81 ARG A C 1
ATOM 627 O O . ARG A 1 81 ? -14.303 -0.856 4.186 1.00 85.50 81 ARG A O 1
ATOM 634 N N . VAL A 1 82 ? -13.894 -0.091 2.109 1.00 84.00 82 VAL A N 1
ATOM 635 C CA . VAL A 1 82 ? -12.947 0.952 2.527 1.00 84.00 82 VAL A CA 1
ATOM 636 C C . VAL A 1 82 ? -13.676 2.030 3.327 1.00 84.00 82 VAL A C 1
ATOM 638 O O . VAL A 1 82 ? -13.227 2.369 4.414 1.00 84.00 82 VAL A O 1
ATOM 641 N N . SER A 1 83 ? -14.836 2.503 2.865 1.00 83.81 83 SER A N 1
ATOM 642 C CA . SER A 1 83 ? -15.652 3.478 3.601 1.00 83.81 83 SER A CA 1
ATOM 643 C C . SER A 1 83 ? -16.096 2.941 4.972 1.00 83.81 83 SER A C 1
ATOM 645 O O . SER A 1 83 ? -15.893 3.597 5.993 1.00 83.81 83 SER A O 1
ATOM 647 N N . ASP A 1 84 ? -16.575 1.691 5.030 1.00 86.38 84 ASP A N 1
ATOM 648 C CA . ASP A 1 84 ? -16.918 1.014 6.291 1.00 86.38 84 ASP A CA 1
ATOM 649 C C . ASP A 1 84 ? -15.717 0.885 7.247 1.00 86.38 84 ASP A C 1
ATOM 651 O O . ASP A 1 84 ? -15.889 0.918 8.468 1.00 86.38 84 ASP A O 1
ATOM 655 N N . TYR A 1 85 ? -14.511 0.682 6.708 1.00 84.94 85 TYR A N 1
ATOM 656 C CA . TYR A 1 85 ? -13.278 0.558 7.484 1.00 84.94 85 TYR A CA 1
ATOM 657 C C . TYR A 1 85 ? -12.838 1.904 8.056 1.00 84.94 85 TYR A C 1
ATOM 659 O O . TYR A 1 85 ? -12.556 1.983 9.251 1.00 84.94 85 TYR A O 1
ATOM 667 N N . LEU A 1 86 ? -12.849 2.950 7.230 1.00 82.75 86 LEU A N 1
ATOM 668 C CA . LEU A 1 86 ? -12.501 4.317 7.621 1.00 82.75 86 LEU A CA 1
ATOM 669 C C . LEU A 1 86 ? -13.489 4.900 8.638 1.00 82.75 86 LEU A C 1
ATOM 671 O O . LEU A 1 86 ? -13.103 5.696 9.481 1.00 82.75 86 LEU A O 1
ATOM 675 N N . GLY A 1 87 ? -14.752 4.467 8.616 1.00 80.62 87 GLY A N 1
ATOM 676 C CA . GLY A 1 87 ? -15.729 4.835 9.644 1.00 80.62 87 GLY A CA 1
ATOM 677 C C . GLY A 1 87 ? -15.501 4.178 11.014 1.00 80.62 87 GLY A C 1
ATOM 678 O O . GLY A 1 87 ? -16.175 4.542 11.975 1.00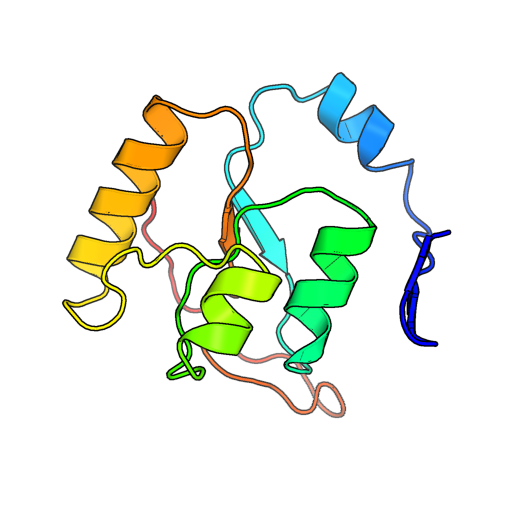 80.62 87 GLY A O 1
ATOM 679 N N . LYS A 1 88 ? -14.605 3.186 11.115 1.00 83.19 88 LYS A N 1
ATOM 680 C CA . LYS A 1 88 ? -14.378 2.381 12.331 1.00 83.19 88 LYS A CA 1
ATOM 681 C C . LYS A 1 88 ? -12.940 2.410 12.844 1.00 83.19 88 LYS A C 1
ATOM 683 O O . LYS A 1 88 ? -12.716 2.002 13.980 1.00 83.19 8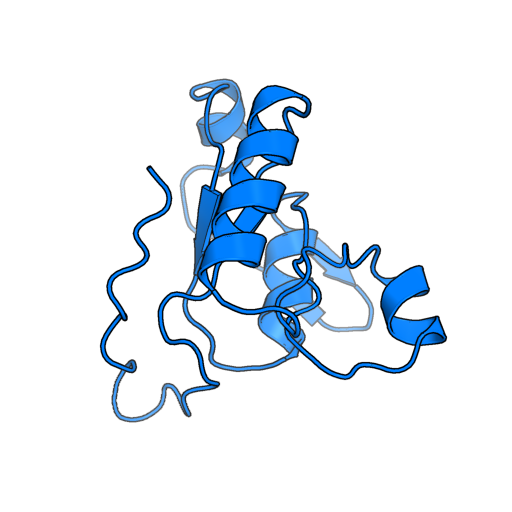8 LYS A O 1
ATOM 688 N N . ASN A 1 89 ? -11.980 2.804 12.011 1.00 80.12 89 ASN A N 1
ATOM 689 C CA . ASN A 1 89 ? -10.553 2.736 12.303 1.00 80.12 89 ASN A CA 1
ATOM 690 C C . ASN A 1 89 ? -9.888 4.057 11.918 1.00 80.12 89 ASN A C 1
ATOM 692 O O . ASN A 1 89 ? -10.209 4.625 10.879 1.00 80.12 89 ASN A O 1
ATOM 696 N N . ASP A 1 90 ? -8.897 4.466 12.705 1.00 77.88 90 ASP A N 1
ATOM 697 C CA . ASP A 1 90 ? -8.155 5.716 12.492 1.00 77.88 90 ASP A CA 1
ATOM 698 C C . ASP A 1 90 ? -6.921 5.538 11.586 1.00 77.88 90 ASP A C 1
ATOM 700 O O . ASP A 1 90 ? -6.185 6.487 11.324 1.00 77.88 90 ASP A O 1
ATOM 704 N N . LEU A 1 91 ? -6.660 4.311 11.121 1.00 82.56 91 LEU A N 1
ATOM 705 C CA . LEU A 1 91 ? -5.536 4.015 10.234 1.00 82.56 91 LEU A CA 1
ATOM 706 C C . LEU A 1 91 ? -5.880 4.404 8.787 1.00 82.56 91 LEU A C 1
ATOM 708 O O . LEU A 1 91 ? -6.879 3.914 8.248 1.00 82.56 91 LEU A O 1
ATOM 712 N N . PRO A 1 92 ? -5.046 5.224 8.125 1.00 85.38 92 PRO A N 1
ATOM 713 C CA . PRO A 1 92 ? -5.299 5.645 6.758 1.00 85.38 92 PRO A CA 1
ATOM 714 C C . PRO A 1 92 ? -5.147 4.482 5.778 1.00 85.38 92 PRO A C 1
ATOM 716 O O . PRO A 1 92 ? -4.293 3.608 5.941 1.00 85.38 92 PRO A O 1
ATOM 719 N N . VAL A 1 93 ? -5.939 4.501 4.708 1.00 86.50 93 VAL A N 1
ATOM 720 C CA . VAL A 1 93 ? -5.844 3.517 3.621 1.00 86.50 93 VAL A CA 1
ATOM 721 C C . VAL A 1 93 ? -4.956 4.057 2.503 1.00 86.50 93 VAL A C 1
ATOM 723 O O . VAL A 1 93 ? -5.165 5.169 2.015 1.00 86.50 93 VAL A O 1
ATOM 726 N N . LEU A 1 94 ? -3.975 3.262 2.071 1.00 86.94 94 LEU A N 1
ATOM 727 C CA . LEU A 1 94 ? -3.107 3.601 0.946 1.00 86.94 94 LEU A CA 1
ATOM 728 C C . LEU A 1 94 ? -3.814 3.331 -0.385 1.00 86.94 94 LEU A C 1
ATOM 730 O O . LEU A 1 94 ? -4.276 2.221 -0.643 1.00 86.94 94 LEU A O 1
ATOM 734 N N . SER A 1 95 ? -3.847 4.333 -1.258 1.00 85.50 95 SER A N 1
ATOM 735 C CA . SER A 1 95 ? -4.436 4.245 -2.587 1.00 85.50 95 SER A CA 1
ATOM 736 C C . SER A 1 95 ? -3.474 4.708 -3.677 1.00 85.50 95 SER A C 1
ATOM 738 O O . SER A 1 95 ? -2.788 5.725 -3.558 1.00 85.50 95 SER A O 1
ATOM 740 N N . PHE A 1 96 ? -3.482 3.962 -4.780 1.00 85.19 96 PHE A N 1
ATOM 741 C CA . PHE A 1 96 ? -2.729 4.256 -5.992 1.00 85.19 96 PHE A CA 1
ATOM 742 C C . PHE A 1 96 ? -3.706 4.619 -7.120 1.00 85.19 96 PHE A C 1
ATOM 744 O O . PHE A 1 96 ? -4.201 3.727 -7.820 1.00 85.19 96 PHE A O 1
ATOM 751 N N . PRO A 1 97 ? -4.009 5.914 -7.334 1.00 79.38 97 PRO A N 1
ATOM 752 C CA . PRO A 1 97 ? -5.025 6.349 -8.296 1.00 79.38 97 PRO A CA 1
ATOM 753 C C . PRO A 1 97 ? -4.653 6.058 -9.761 1.00 79.38 97 PRO A C 1
ATOM 755 O O . PRO A 1 97 ? -5.510 6.113 -10.645 1.00 79.38 97 PRO A O 1
ATOM 758 N N . GLU A 1 98 ? -3.388 5.727 -10.034 1.00 75.50 98 GLU A N 1
ATOM 759 C CA . GLU A 1 98 ? -2.903 5.278 -11.344 1.00 75.50 98 GLU A CA 1
ATOM 760 C C . GLU A 1 98 ? -3.480 3.912 -11.752 1.00 75.50 98 GLU A C 1
ATOM 762 O O . GLU A 1 98 ? -3.658 3.634 -12.939 1.00 75.50 98 GLU A O 1
ATOM 767 N N . GLY A 1 99 ? -3.808 3.056 -10.776 1.00 69.69 99 GLY A N 1
ATOM 768 C CA . GLY A 1 99 ? -4.395 1.729 -10.989 1.00 69.69 99 GLY A CA 1
ATOM 769 C C . GLY A 1 99 ? -3.480 0.696 -11.661 1.00 69.69 99 GLY A C 1
ATOM 770 O O . GLY A 1 99 ? -3.907 -0.437 -11.863 1.00 69.69 99 GLY A O 1
ATOM 771 N N . ALA A 1 100 ? -2.251 1.065 -12.022 1.00 73.88 100 ALA A N 1
ATOM 772 C CA . ALA A 1 100 ? -1.226 0.179 -12.557 1.00 73.88 100 ALA A CA 1
ATOM 773 C C . ALA A 1 100 ? 0.166 0.741 -12.250 1.00 73.88 100 ALA A C 1
ATOM 775 O O . ALA A 1 100 ? 0.314 1.937 -12.004 1.00 73.88 100 ALA A O 1
ATOM 776 N N . ILE A 1 101 ? 1.178 -0.128 -12.297 1.00 79.25 101 ILE A N 1
ATOM 777 C CA . ILE A 1 101 ? 2.574 0.276 -12.127 1.00 79.25 101 ILE A CA 1
ATOM 77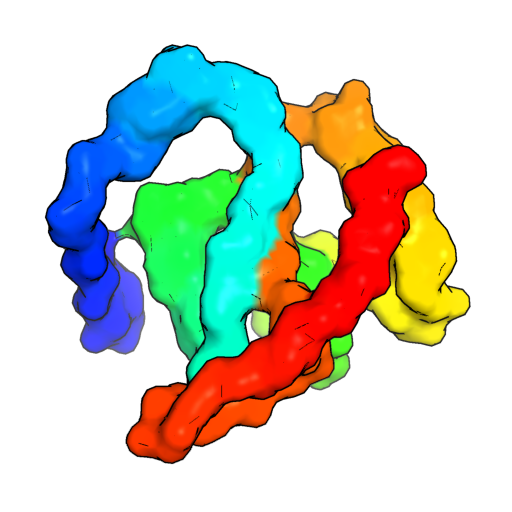8 C C . ILE A 1 101 ? 3.035 1.059 -13.364 1.00 79.25 101 ILE A C 1
ATOM 780 O O . ILE A 1 101 ? 3.015 0.537 -14.481 1.00 79.25 101 ILE A O 1
ATOM 784 N N . THR A 1 102 ? 3.471 2.302 -13.168 1.00 78.38 102 THR A N 1
ATOM 785 C CA . THR A 1 102 ? 4.125 3.118 -14.194 1.00 78.38 102 THR A CA 1
ATOM 786 C C . THR A 1 102 ? 5.640 2.922 -14.173 1.00 78.38 102 THR A C 1
ATOM 788 O O . THR A 1 102 ? 6.242 2.668 -13.137 1.00 78.38 102 THR A O 1
ATOM 791 N N . SER A 1 103 ? 6.303 3.103 -15.320 1.00 70.81 103 SER A N 1
ATOM 792 C CA . SER A 1 103 ? 7.773 3.142 -15.352 1.00 70.81 103 SER A CA 1
ATOM 793 C C . SER A 1 103 ? 8.353 4.368 -14.635 1.00 70.81 103 SER A C 1
ATOM 795 O O . SER A 1 103 ? 9.549 4.388 -14.351 1.00 70.81 103 SER A O 1
ATOM 797 N N . GLY A 1 104 ? 7.550 5.423 -14.431 1.00 68.69 104 GLY A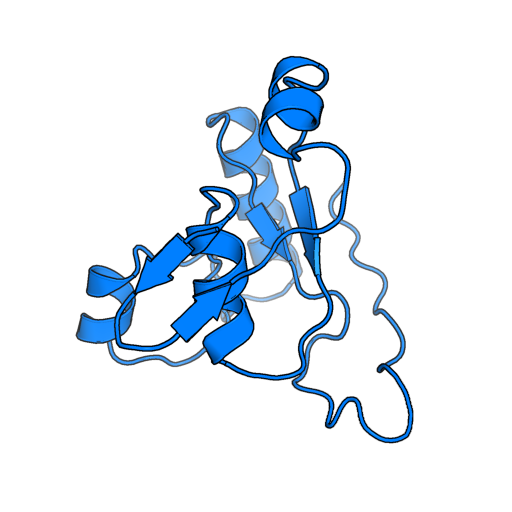 N 1
ATOM 798 C CA . GLY A 1 104 ? 7.968 6.695 -13.828 1.00 68.69 104 GLY A CA 1
ATOM 799 C C . GLY A 1 104 ? 9.035 7.480 -14.612 1.00 68.69 104 GLY A C 1
ATOM 800 O O . GLY A 1 104 ? 9.370 8.593 -14.225 1.00 68.69 104 GLY A O 1
ATOM 801 N N . ARG A 1 105 ? 9.572 6.936 -15.718 1.00 68.56 105 ARG A N 1
ATOM 802 C CA . ARG A 1 105 ? 10.710 7.509 -16.465 1.00 68.56 105 ARG A CA 1
ATOM 803 C C . ARG A 1 105 ? 10.333 8.622 -17.438 1.00 68.56 105 ARG A C 1
ATOM 805 O O . ARG A 1 105 ? 11.148 9.497 -17.693 1.00 68.56 105 ARG A O 1
ATOM 812 N N . VAL A 1 106 ? 9.139 8.548 -18.025 1.00 68.38 106 VAL A N 1
ATOM 813 C CA . VAL A 1 106 ? 8.686 9.471 -19.090 1.00 68.38 106 VAL A CA 1
ATOM 814 C C . VAL A 1 106 ? 7.413 10.225 -18.681 1.00 68.38 106 VAL A C 1
ATOM 816 O O . VAL A 1 106 ? 7.058 11.225 -19.294 1.00 68.38 106 VAL A O 1
ATOM 819 N N . GLY A 1 107 ? 6.735 9.770 -17.622 1.00 70.94 107 GLY A N 1
ATOM 820 C CA . GLY A 1 107 ? 5.517 10.375 -17.092 1.00 70.94 107 GLY A CA 1
ATOM 821 C C . GLY A 1 107 ? 4.809 9.482 -16.071 1.00 70.94 107 GLY A C 1
ATOM 822 O O . GLY A 1 107 ? 5.177 8.322 -15.869 1.00 70.94 107 GLY A O 1
ATOM 823 N N . ILE A 1 108 ? 3.783 10.047 -15.438 1.00 78.50 108 ILE A N 1
ATOM 824 C CA . ILE A 1 108 ? 2.873 9.374 -14.500 1.00 78.50 108 ILE A CA 1
ATOM 825 C C . ILE A 1 108 ? 1.593 9.008 -15.260 1.00 78.50 108 ILE A C 1
ATOM 827 O O . ILE A 1 108 ? 1.193 9.733 -16.179 1.00 78.50 108 ILE A O 1
ATOM 831 N N . LEU A 1 109 ? 0.958 7.882 -14.922 1.00 77.38 109 LEU A N 1
ATOM 832 C CA . LEU A 1 109 ? -0.313 7.525 -15.547 1.00 77.38 109 LEU A CA 1
ATOM 833 C C . LEU A 1 109 ? -1.415 8.501 -15.128 1.00 77.38 109 LEU A C 1
ATOM 835 O O . LEU A 1 109 ? -1.403 9.092 -14.048 1.00 77.38 109 LEU A O 1
ATOM 839 N N . ARG A 1 110 ? -2.409 8.664 -16.004 1.00 78.00 110 ARG A N 1
ATOM 840 C CA . ARG A 1 110 ? -3.568 9.495 -15.694 1.00 78.00 110 ARG A CA 1
ATOM 841 C C . ARG A 1 110 ? -4.326 8.882 -14.520 1.00 78.00 110 ARG A C 1
ATOM 843 O O . ARG A 1 110 ? -4.746 7.729 -14.593 1.00 78.00 110 ARG A O 1
ATOM 850 N N . PHE A 1 111 ? -4.551 9.686 -13.486 1.00 80.62 111 PHE A N 1
ATOM 851 C CA . PHE A 1 111 ? -5.334 9.271 -12.329 1.00 80.62 111 PHE A CA 1
ATOM 852 C C . PHE A 1 111 ? -6.755 8.938 -12.769 1.00 80.62 111 PHE A C 1
ATOM 854 O O . PHE A 1 111 ? -7.421 9.732 -13.445 1.00 80.62 111 PHE A O 1
ATOM 861 N N . LYS A 1 112 ? -7.213 7.743 -12.403 1.00 71.81 112 LYS A N 1
ATOM 862 C CA . LYS A 1 112 ? -8.615 7.374 -12.567 1.00 71.81 112 LYS A CA 1
ATOM 863 C C . LYS A 1 112 ? -9.427 8.098 -11.498 1.00 71.81 112 LYS A C 1
ATOM 865 O O . LYS A 1 112 ? -8.957 8.301 -10.382 1.00 71.81 112 LYS A O 1
ATOM 870 N N . SER A 1 113 ? -10.646 8.503 -11.846 1.00 61.03 113 SER A N 1
ATOM 871 C CA . SER A 1 113 ? -11.569 9.077 -10.867 1.00 61.03 113 SER A CA 1
ATOM 872 C C . SER A 1 113 ? -11.926 7.992 -9.848 1.00 61.03 113 SER A C 1
ATOM 874 O O . SER A 1 113 ? -12.657 7.056 -10.166 1.00 61.03 113 SER A O 1
ATOM 876 N N . MET A 1 114 ? -11.355 8.087 -8.647 1.00 54.84 114 MET A N 1
ATOM 877 C CA . MET A 1 114 ? -11.772 7.291 -7.499 1.00 54.84 114 MET A CA 1
ATOM 878 C C . MET A 1 114 ? -12.899 8.035 -6.791 1.00 54.84 114 MET A C 1
ATOM 880 O O . MET A 1 114 ? -12.660 8.977 -6.041 1.00 54.84 114 MET A O 1
ATOM 884 N N . HIS A 1 115 ? -14.138 7.620 -7.043 1.00 47.34 115 HIS A N 1
ATOM 885 C CA . HIS A 1 115 ? -15.271 8.004 -6.206 1.00 47.34 115 HIS A CA 1
ATOM 886 C C . HIS A 1 115 ? -15.215 7.184 -4.911 1.00 47.34 115 HIS A C 1
ATOM 888 O O . HIS A 1 115 ? -15.829 6.126 -4.821 1.00 47.34 115 HIS A O 1
ATOM 894 N N . ILE A 1 116 ? -14.426 7.647 -3.941 1.00 48.16 116 ILE A N 1
ATOM 895 C CA . ILE A 1 116 ? -14.506 7.229 -2.536 1.00 48.16 116 ILE A CA 1
ATOM 896 C C . ILE A 1 116 ? -15.127 8.418 -1.795 1.00 48.16 116 ILE A C 1
ATOM 898 O O . ILE A 1 116 ? -14.421 9.270 -1.263 1.00 48.16 116 ILE A O 1
ATOM 902 N N . CYS A 1 117 ? -16.448 8.552 -1.895 1.00 29.70 117 CYS A N 1
ATOM 903 C CA . CYS A 1 117 ? -17.261 9.530 -1.170 1.00 29.70 117 CYS A CA 1
ATOM 904 C C . CYS A 1 117 ? -18.540 8.835 -0.720 1.00 29.70 117 CYS A C 1
ATOM 906 O O . CYS A 1 117 ? -19.138 8.142 -1.577 1.00 29.70 117 CYS A O 1
#

Foldseek 3Di:
DFDDPRDDADDPDDQVVVVCVVVLLQAADEDAAADPCVLVNCCRRAPAAEAPLDPDPPVVCVVSVHDHQPVVVDLVSSLVSSLVDSVPDSGHHYDHQLSDHDNPPPDTHDGDDRPSD

Secondary structure (DSSP, 8-state):
-EEETTEEE---SS-HHHHHHH-TT--EEE---S-TTHHHHHHTTS--B-B--S---HHHHHHTT-B---TTT-HHHHHHHHHHHHTT--SPEEE-TT-S---SSS-PPPPP-----

pLDDT: mean 74.5, std 10.59, range [29.7, 86.94]

Radius of gyration: 14.53 Å; chains: 1; bounding box: 36×34×34 Å

Sequence (117 aa):
MCAVLGILVKNEGESNFEFMLRSPNVSIICANHVSVLDHLAVDLVEPCVLPSVWDIPSVIRWCFGYLDFGARDGHAELVRRVSDYLGKNDLPVLSFPEGAITSGRVGILRFKSMHIC

Organism: Dictyocaulus viviparus (NCBI:txid29172)